Protein AF-A0A916NMY4-F1 (afdb_monomer)

Radius of gyration: 13.44 Å; Cα contacts (8 Å, |Δi|>4): 29; chains: 1; bounding box: 27×27×35 Å

Secondary structure (DSSP, 8-state):
---------STTSSHHHHHHHHHHHSSS-----HHHHHTT--TTPPPTTT-HHHHHHHHHHHHHHHHH--

Organism: NCBI:txid2048548

Sequence (70 aa):
MQTVYILSGPAGAGKSTTSKALVRALKNSAYISGDYVSYMHVSGRQKPWESKGELSLIWNNILSLTQTFP

Mean predicted aligned error: 2.82 Å

Solvent-accessible surface area (backbone atoms only — not comparable to full-atom values): 4685 Å² total; per-residue (Å²): 138,89,85,87,83,86,80,82,77,64,90,88,70,45,53,73,58,55,52,56,52,51,46,72,73,40,96,80,64,83,88,84,55,70,67,61,54,57,62,66,56,68,86,87,61,64,56,56,93,78,27,74,66,47,39,49,51,39,51,51,51,52,51,53,52,68,74,66,61,124

Nearest PDB structures (foldseek):
  2bdt-assembly1_A-2  TM=9.955E-01  e=5.590E-04  Halalkalibacterium halodurans C-125

Structure (mmCIF, N/CA/C/O backbone):
data_AF-A0A916NMY4-F1
#
_entry.id   AF-A0A916NMY4-F1
#
loop_
_atom_site.group_PDB
_atom_site.id
_atom_site.type_symbol
_atom_site.label_atom_id
_atom_site.label_alt_id
_atom_site.label_comp_id
_atom_site.label_asym_id
_atom_site.label_entity_id
_atom_site.label_seq_id
_atom_site.pdbx_PDB_ins_code
_atom_site.Cartn_x
_atom_site.Cartn_y
_atom_site.Cartn_z
_atom_site.occupancy
_atom_site.B_iso_or_equiv
_atom_site.auth_seq_id
_atom_site.auth_comp_id
_atom_site.auth_asym_id
_atom_site.auth_atom_id
_atom_site.pdbx_PDB_model_num
ATOM 1 N N . MET A 1 1 ? -7.418 12.711 16.284 1.00 78.62 1 MET A N 1
ATOM 2 C CA . MET A 1 1 ? -6.019 12.566 15.833 1.00 78.62 1 MET A CA 1
ATOM 3 C C . MET A 1 1 ? -5.962 11.344 14.936 1.00 78.62 1 MET A C 1
ATOM 5 O O . MET A 1 1 ? -6.483 10.314 15.343 1.00 78.62 1 MET A O 1
ATOM 9 N N . GLN A 1 2 ? -5.429 11.475 13.723 1.00 88.31 2 GLN A N 1
ATOM 10 C CA . GLN A 1 2 ? -5.282 10.356 12.787 1.00 88.31 2 GLN A CA 1
ATOM 11 C C . GLN A 1 2 ? -3.932 9.668 13.017 1.00 88.31 2 GLN A C 1
ATOM 13 O O . GLN A 1 2 ? -2.948 10.321 13.370 1.00 88.31 2 GLN A O 1
ATOM 18 N N . THR A 1 3 ? -3.886 8.348 12.849 1.00 94.12 3 THR A N 1
ATOM 19 C CA . THR A 1 3 ? -2.669 7.547 13.034 1.00 94.12 3 THR A CA 1
ATOM 20 C C . THR A 1 3 ? -2.432 6.698 11.798 1.00 94.12 3 THR A C 1
ATOM 22 O O . THR A 1 3 ? -3.322 5.972 11.362 1.00 94.12 3 THR A O 1
ATOM 25 N N . VAL A 1 4 ? -1.221 6.776 11.248 1.00 95.69 4 VAL A N 1
ATOM 26 C CA . VAL A 1 4 ? -0.801 5.976 10.095 1.00 95.69 4 VAL A CA 1
ATOM 27 C C . VAL A 1 4 ? 0.116 4.861 10.580 1.00 95.69 4 VAL A C 1
ATOM 29 O O . VAL A 1 4 ? 1.170 5.120 11.157 1.00 95.69 4 VAL A O 1
ATOM 32 N N . TYR A 1 5 ? -0.278 3.615 10.321 1.00 96.62 5 TYR A N 1
ATOM 33 C CA . TYR A 1 5 ? 0.534 2.433 10.600 1.00 96.62 5 TYR A CA 1
ATOM 34 C C . TYR A 1 5 ? 1.169 1.928 9.303 1.00 96.62 5 TYR A C 1
ATOM 36 O O . TYR A 1 5 ? 0.466 1.487 8.394 1.00 96.62 5 TYR A O 1
ATOM 44 N N . ILE A 1 6 ?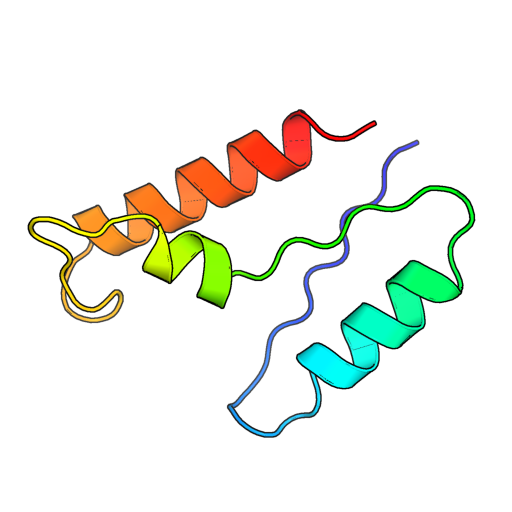 2.501 1.953 9.221 1.00 97.19 6 ILE A N 1
ATOM 45 C CA . ILE A 1 6 ? 3.250 1.411 8.080 1.00 97.19 6 ILE A CA 1
ATOM 46 C C . ILE A 1 6 ? 3.755 0.016 8.448 1.00 97.19 6 ILE A C 1
ATOM 48 O O . ILE A 1 6 ? 4.667 -0.129 9.257 1.00 97.19 6 ILE A O 1
ATOM 52 N N . LEU A 1 7 ? 3.166 -1.019 7.846 1.00 97.19 7 LEU A N 1
ATOM 53 C CA . LEU A 1 7 ? 3.588 -2.407 8.039 1.00 97.19 7 LEU A CA 1
ATOM 54 C C . LEU A 1 7 ? 4.436 -2.861 6.846 1.00 97.19 7 LEU A C 1
ATOM 56 O O . LEU A 1 7 ? 3.910 -3.166 5.775 1.00 97.19 7 LEU A O 1
ATOM 60 N N . SER A 1 8 ? 5.752 -2.927 7.042 1.00 96.12 8 SER A N 1
ATOM 61 C CA . SER A 1 8 ? 6.737 -3.346 6.039 1.00 96.12 8 SER A CA 1
ATOM 62 C C . SER A 1 8 ? 7.513 -4.593 6.489 1.00 96.12 8 SER A C 1
ATOM 64 O O . SER A 1 8 ? 7.375 -5.058 7.618 1.00 96.12 8 SER A O 1
ATOM 66 N N . GLY A 1 9 ? 8.274 -5.197 5.573 1.00 96.38 9 GLY A N 1
ATOM 67 C CA . GLY A 1 9 ? 9.033 -6.425 5.827 1.00 96.38 9 GLY A CA 1
ATOM 68 C C . GLY A 1 9 ? 9.102 -7.370 4.618 1.00 96.38 9 GLY A C 1
ATOM 69 O O . GLY A 1 9 ? 8.414 -7.139 3.615 1.00 96.38 9 GLY A O 1
ATOM 70 N N . PRO A 1 10 ? 9.894 -8.454 4.697 1.00 96.50 10 PRO A N 1
ATOM 71 C CA . PRO A 1 10 ? 10.083 -9.407 3.600 1.00 96.50 10 PRO A CA 1
ATOM 72 C C . PRO A 1 10 ? 8.788 -10.084 3.126 1.00 96.50 10 PRO A C 1
ATOM 74 O O . PRO A 1 10 ? 7.768 -10.108 3.829 1.00 96.50 10 PRO A O 1
ATOM 77 N N . ALA A 1 11 ? 8.801 -10.644 1.914 1.00 94.00 11 ALA A N 1
ATOM 78 C CA . ALA A 1 11 ? 7.724 -11.517 1.445 1.00 94.00 11 ALA A CA 1
ATOM 79 C C . ALA A 1 11 ? 7.549 -12.702 2.415 1.00 94.00 11 ALA A C 1
ATOM 81 O O . ALA A 1 11 ? 8.523 -13.224 2.943 1.00 94.00 11 ALA A O 1
ATOM 82 N N . GLY A 1 12 ? 6.303 -13.078 2.712 1.00 95.94 12 GLY A N 1
ATOM 83 C CA . GLY A 1 12 ? 6.006 -14.142 3.680 1.00 95.94 12 GLY A CA 1
ATOM 84 C C . GLY A 1 12 ? 6.048 -13.737 5.162 1.00 95.94 12 GLY A C 1
ATOM 85 O O . GLY A 1 12 ? 5.523 -14.477 5.983 1.00 95.94 12 GLY A O 1
ATOM 86 N N . ALA A 1 13 ? 6.532 -12.541 5.526 1.00 97.00 13 ALA A N 1
ATOM 87 C CA . ALA A 1 13 ? 6.616 -12.088 6.928 1.00 97.00 13 ALA A CA 1
ATOM 88 C C . ALA A 1 13 ? 5.259 -11.816 7.626 1.00 97.00 13 ALA A C 1
ATOM 90 O O . ALA A 1 13 ? 5.220 -11.260 8.718 1.00 97.00 13 ALA A O 1
ATOM 91 N N . GLY A 1 14 ? 4.126 -12.135 6.990 1.00 96.81 14 GLY A N 1
ATOM 92 C CA . GLY A 1 14 ? 2.797 -11.981 7.593 1.00 96.81 14 GLY A CA 1
ATOM 93 C C . GLY A 1 14 ? 2.181 -10.577 7.530 1.00 96.81 14 GLY A C 1
ATOM 94 O O . GLY A 1 14 ? 1.111 -10.372 8.094 1.00 96.81 14 GLY A O 1
ATOM 95 N N . LYS A 1 15 ? 2.774 -9.619 6.800 1.00 97.31 15 LYS A N 1
ATOM 96 C CA . LYS A 1 15 ? 2.276 -8.226 6.682 1.00 97.31 15 LYS A CA 1
ATOM 97 C C . LYS A 1 15 ? 0.776 -8.128 6.378 1.00 97.31 15 LYS A C 1
ATOM 99 O O . LYS A 1 15 ? 0.048 -7.391 7.042 1.00 97.31 15 LYS A O 1
ATOM 104 N N . SER A 1 16 ? 0.302 -8.880 5.382 1.00 96.56 16 SER A N 1
ATOM 105 C CA . SER A 1 16 ? -1.107 -8.885 4.969 1.00 96.56 16 SER A CA 1
ATOM 106 C C . SER A 1 16 ? -2.021 -9.495 6.033 1.00 96.56 16 SER A C 1
ATOM 108 O O . SER A 1 16 ? -3.160 -9.067 6.176 1.00 96.56 16 SER A O 1
ATOM 110 N N . THR A 1 17 ? -1.532 -10.473 6.795 1.00 98.06 17 THR A N 1
ATOM 111 C CA . THR A 1 17 ? -2.273 -11.082 7.905 1.00 98.06 17 THR A CA 1
ATOM 112 C C . THR A 1 17 ? -2.406 -10.091 9.057 1.00 98.06 17 THR A C 1
ATOM 114 O O . THR A 1 17 ? -3.521 -9.805 9.493 1.00 98.06 17 THR A O 1
ATOM 117 N N . THR A 1 18 ? -1.290 -9.499 9.488 1.00 98.31 18 THR A N 1
ATOM 118 C CA . THR A 1 18 ? -1.248 -8.548 10.607 1.00 98.31 18 THR A CA 1
ATOM 119 C C . THR A 1 18 ? -2.043 -7.278 10.310 1.00 98.31 18 THR A C 1
ATOM 121 O O . THR A 1 18 ? -2.850 -6.858 11.133 1.00 98.31 18 THR A O 1
ATOM 124 N N . SER A 1 19 ? -1.893 -6.692 9.117 1.00 97.69 19 SER A N 1
ATOM 125 C CA . SER A 1 19 ? -2.645 -5.484 8.730 1.00 97.69 19 SER A CA 1
ATOM 126 C C . SER A 1 19 ? -4.158 -5.718 8.682 1.00 97.69 19 SER A C 1
ATOM 128 O O . SER A 1 19 ? -4.919 -4.902 9.198 1.00 97.69 19 SER A O 1
ATOM 130 N N . LYS A 1 20 ? -4.614 -6.856 8.137 1.00 97.69 20 LYS A N 1
ATOM 131 C CA . LYS A 1 20 ? -6.042 -7.216 8.118 1.00 97.69 20 LYS A CA 1
ATOM 132 C C . LYS A 1 20 ? -6.604 -7.473 9.517 1.00 97.69 20 LYS A C 1
ATOM 134 O O . LYS A 1 20 ? -7.780 -7.205 9.747 1.00 97.69 20 LYS A O 1
ATOM 139 N N . ALA A 1 21 ? -5.806 -8.020 10.433 1.00 98.19 21 ALA A N 1
ATOM 140 C CA . ALA A 1 21 ? -6.210 -8.178 11.828 1.00 98.19 21 ALA A CA 1
ATOM 141 C C . ALA A 1 21 ? -6.325 -6.813 12.528 1.00 98.19 21 ALA A C 1
ATOM 143 O O . ALA A 1 21 ? -7.341 -6.543 13.163 1.00 98.19 21 ALA A O 1
ATOM 144 N N . LEU A 1 22 ? -5.339 -5.929 12.335 1.00 97.56 22 LEU A N 1
ATOM 145 C CA . LEU A 1 22 ? -5.320 -4.580 12.907 1.00 97.56 22 LEU A CA 1
ATOM 146 C C . LEU A 1 22 ? -6.535 -3.750 12.470 1.00 97.56 22 LEU A C 1
ATOM 148 O O . LEU A 1 22 ? -7.238 -3.206 13.313 1.00 97.56 22 LEU A O 1
ATOM 152 N N . VAL A 1 23 ? -6.824 -3.702 11.168 1.00 96.06 23 VAL A N 1
ATOM 153 C CA . VAL A 1 23 ? -7.947 -2.920 10.615 1.00 96.06 23 VAL A CA 1
ATOM 154 C C . VAL A 1 23 ? -9.296 -3.389 11.168 1.00 96.06 23 VAL A C 1
ATOM 156 O O . VAL A 1 23 ? -10.166 -2.571 11.435 1.00 96.06 23 VAL A O 1
ATOM 159 N N . ARG A 1 24 ? -9.469 -4.695 11.412 1.00 96.69 24 ARG A N 1
ATOM 160 C CA . ARG A 1 24 ? -10.696 -5.236 12.029 1.00 96.69 24 ARG A CA 1
ATOM 161 C C . ARG A 1 24 ? -10.816 -4.936 13.522 1.00 96.69 24 ARG A C 1
ATOM 163 O O . ARG A 1 24 ? -11.926 -4.940 14.041 1.00 96.69 24 ARG A O 1
ATOM 170 N N . ALA A 1 25 ? -9.697 -4.722 14.211 1.00 97.38 25 ALA A N 1
ATOM 171 C CA . ALA A 1 25 ? -9.679 -4.388 15.632 1.00 97.38 25 ALA A CA 1
ATOM 172 C C . ALA A 1 25 ? -9.915 -2.888 15.894 1.00 97.38 25 ALA A C 1
ATOM 174 O O . ALA A 1 25 ? -10.285 -2.506 17.003 1.00 97.38 25 ALA A O 1
ATOM 175 N N . LEU A 1 26 ? -9.702 -2.030 14.891 1.00 95.44 26 LEU A N 1
ATOM 176 C CA . LEU A 1 26 ? -9.898 -0.586 14.987 1.00 95.44 26 LEU A CA 1
ATOM 177 C C . LEU A 1 26 ? -11.320 -0.192 14.569 1.00 95.44 26 LEU A C 1
ATOM 179 O O . LEU A 1 26 ? -11.825 -0.638 13.544 1.00 95.44 26 LEU A O 1
ATOM 183 N N . LYS A 1 27 ? -11.949 0.705 15.340 1.00 93.06 27 LYS A N 1
ATOM 184 C CA . LYS A 1 27 ? -13.337 1.146 15.114 1.00 93.06 27 LYS A CA 1
ATOM 185 C C . LYS A 1 27 ? -13.532 1.870 13.774 1.00 93.06 27 LYS A C 1
ATOM 187 O O . LYS A 1 27 ? -14.481 1.571 13.064 1.00 93.06 27 LYS A O 1
ATOM 192 N N . ASN A 1 28 ? -12.635 2.802 13.449 1.00 92.69 28 ASN A N 1
ATOM 193 C CA . ASN A 1 28 ? -12.629 3.568 12.202 1.00 92.69 28 ASN A CA 1
ATOM 194 C C . ASN A 1 28 ? -11.222 3.470 11.615 1.00 92.69 28 ASN A C 1
ATOM 196 O O . ASN A 1 28 ? -1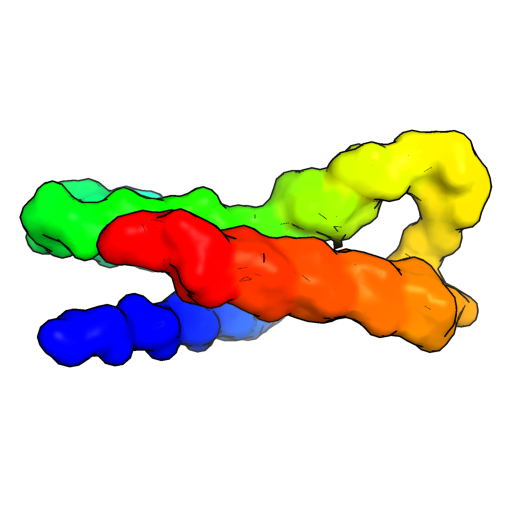0.283 4.035 12.176 1.00 92.69 28 ASN A O 1
ATOM 200 N N . SER A 1 29 ? -11.053 2.696 10.548 1.00 94.75 29 SER A N 1
ATOM 201 C CA . SER A 1 29 ? -9.752 2.541 9.903 1.00 94.75 29 SER A CA 1
ATOM 202 C C . SER A 1 29 ? -9.891 2.221 8.419 1.00 94.75 29 SER A C 1
ATOM 204 O O . SER A 1 29 ? -10.917 1.707 7.972 1.00 94.75 29 SER A O 1
ATOM 206 N N . ALA A 1 30 ? -8.837 2.520 7.662 1.00 95.44 30 ALA A N 1
ATOM 207 C CA . ALA A 1 30 ? -8.708 2.184 6.252 1.00 95.44 30 ALA A CA 1
ATOM 208 C C . ALA A 1 30 ? -7.501 1.262 6.037 1.00 95.44 30 ALA A C 1
ATOM 210 O O . ALA A 1 30 ? -6.485 1.361 6.727 1.00 95.44 30 ALA A O 1
ATOM 211 N N . TYR A 1 31 ? -7.612 0.365 5.056 1.00 96.50 31 TYR A N 1
ATOM 212 C CA . TYR A 1 31 ? -6.537 -0.535 4.649 1.00 96.50 31 TYR A CA 1
ATOM 213 C C . TYR A 1 31 ? -6.007 -0.138 3.272 1.00 96.50 31 TYR A C 1
ATOM 215 O O . TYR A 1 31 ? -6.741 -0.203 2.287 1.00 96.50 31 TYR A O 1
ATOM 223 N N . ILE A 1 32 ? -4.720 0.208 3.194 1.00 97.38 32 ILE A N 1
ATOM 224 C CA . ILE A 1 32 ? -4.026 0.484 1.933 1.00 97.38 32 ILE A CA 1
ATOM 225 C C . ILE A 1 32 ? -2.974 -0.605 1.716 1.00 97.38 32 ILE A C 1
ATOM 227 O O . ILE A 1 32 ? -2.044 -0.757 2.506 1.00 97.38 32 ILE A O 1
ATOM 231 N N . SER A 1 33 ? -3.119 -1.367 0.632 1.00 97.44 33 SER A N 1
ATOM 232 C CA . SER A 1 33 ? -2.114 -2.337 0.191 1.00 97.44 33 SER A CA 1
ATOM 233 C C . SER A 1 33 ? -1.205 -1.704 -0.856 1.00 97.44 33 SER A C 1
ATOM 235 O O . SER A 1 33 ? -1.674 -1.327 -1.931 1.00 97.44 33 SER A O 1
ATOM 237 N N . GLY A 1 34 ? 0.098 -1.636 -0.570 1.00 96.25 34 GLY A N 1
ATOM 238 C CA . GLY A 1 34 ? 1.092 -1.149 -1.531 1.00 96.25 34 GLY A CA 1
ATOM 239 C C . GLY A 1 34 ? 1.127 -1.980 -2.817 1.00 96.25 34 GLY A C 1
ATOM 240 O O . GLY A 1 34 ? 1.291 -1.420 -3.897 1.00 96.25 34 GLY A O 1
ATOM 241 N N . ASP A 1 35 ? 0.871 -3.290 -2.719 1.00 95.31 35 ASP A N 1
ATOM 242 C CA . ASP A 1 35 ? 0.790 -4.169 -3.889 1.00 95.31 35 ASP A CA 1
ATOM 243 C C . ASP A 1 35 ? -0.403 -3.788 -4.772 1.00 95.31 35 ASP A C 1
ATOM 245 O O . ASP A 1 35 ? -0.251 -3.651 -5.982 1.00 95.31 35 ASP A O 1
ATOM 249 N N . TYR A 1 36 ? -1.581 -3.543 -4.184 1.00 96.94 36 TYR A N 1
ATOM 250 C CA . TYR A 1 36 ? -2.756 -3.148 -4.967 1.00 96.94 36 TYR A CA 1
ATOM 251 C C . TYR A 1 36 ? -2.550 -1.811 -5.665 1.00 96.94 36 TYR A C 1
ATOM 253 O O . TYR A 1 36 ? -2.861 -1.717 -6.847 1.00 96.94 36 TYR A O 1
ATOM 261 N N . VAL A 1 37 ? -1.963 -0.819 -4.990 1.00 97.12 37 VAL A N 1
ATOM 262 C CA . VAL A 1 37 ? -1.625 0.463 -5.629 1.00 97.12 37 VAL A CA 1
ATOM 263 C C . VAL A 1 37 ? -0.584 0.269 -6.737 1.00 97.12 37 VAL A C 1
ATOM 265 O O . VAL A 1 37 ? -0.736 0.834 -7.817 1.00 97.12 37 VAL A O 1
ATOM 268 N N . SER A 1 38 ? 0.428 -0.582 -6.527 1.00 95.62 38 SER A N 1
ATOM 269 C CA . SER A 1 38 ? 1.436 -0.897 -7.551 1.00 95.62 38 SER A CA 1
ATOM 270 C C . SER A 1 38 ? 0.846 -1.513 -8.820 1.00 95.62 38 SER A C 1
ATOM 272 O O . SER A 1 38 ? 1.386 -1.297 -9.904 1.00 95.62 38 SER A O 1
ATOM 274 N N . TYR A 1 39 ? -0.238 -2.280 -8.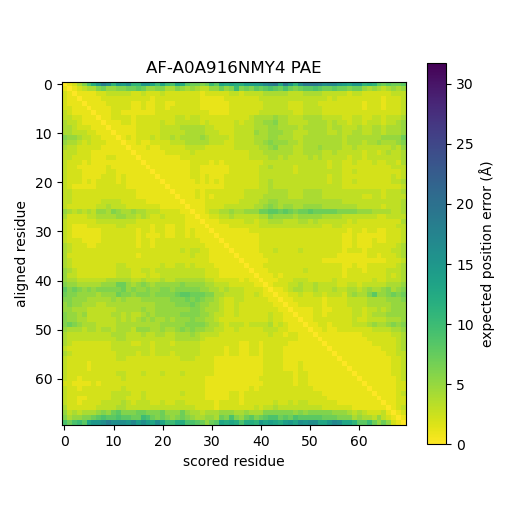702 1.00 95.50 39 TYR A N 1
ATOM 275 C CA . TYR A 1 39 ? -0.907 -2.908 -9.843 1.00 95.50 39 TYR A CA 1
ATOM 276 C C . TYR A 1 39 ? -1.956 -2.014 -10.524 1.00 95.50 39 TYR A C 1
ATOM 278 O O . TYR A 1 39 ? -2.495 -2.417 -11.551 1.00 95.50 39 TYR A O 1
ATOM 286 N N . MET A 1 40 ? -2.247 -0.813 -10.002 1.00 96.19 40 MET A N 1
ATOM 287 C CA . MET A 1 40 ? -3.220 0.104 -10.623 1.00 96.19 40 MET A CA 1
ATOM 288 C C . MET A 1 40 ? -2.710 0.724 -11.927 1.00 9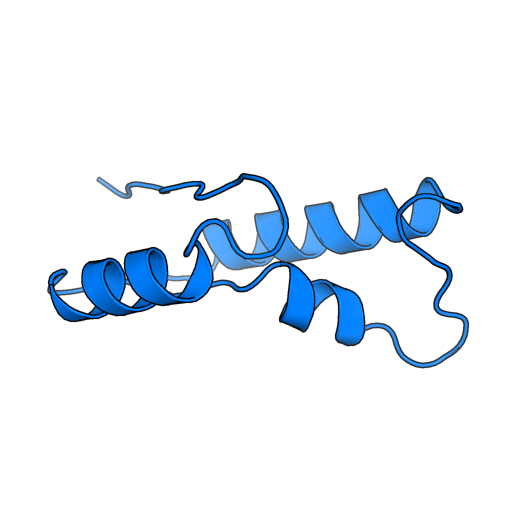6.19 40 MET A C 1
ATOM 290 O O . MET A 1 40 ? -3.505 1.035 -12.812 1.00 96.19 40 MET A O 1
ATOM 294 N N . HIS A 1 41 ? -1.398 0.912 -12.068 1.00 95.50 41 HIS A N 1
ATOM 295 C CA . HIS A 1 41 ? -0.805 1.326 -13.334 1.00 95.50 41 HIS A CA 1
ATOM 296 C C . HIS A 1 41 ? -0.772 0.115 -14.276 1.00 95.50 41 HIS A C 1
ATOM 298 O O . HIS A 1 41 ? -0.098 -0.868 -13.992 1.00 95.50 41 HIS A O 1
ATOM 304 N N . VAL A 1 42 ? -1.533 0.139 -15.372 1.00 92.94 42 VAL A N 1
ATOM 305 C CA . VAL A 1 42 ? -1.656 -1.028 -16.270 1.00 92.94 42 VAL A CA 1
ATOM 306 C C . VAL A 1 42 ? -0.818 -0.853 -17.535 1.00 92.94 42 VAL A C 1
ATOM 308 O O . VAL A 1 42 ? 0.051 -1.670 -17.831 1.00 92.94 42 VAL A O 1
ATOM 311 N N . SER A 1 43 ? -1.052 0.222 -18.286 1.00 94.31 43 SER A N 1
ATOM 312 C CA . SER A 1 43 ? -0.366 0.465 -19.557 1.00 94.31 43 SER A CA 1
ATOM 313 C C . SER A 1 43 ? 0.991 1.123 -19.333 1.00 94.31 43 SER A C 1
ATOM 315 O O . SER A 1 43 ? 1.041 2.252 -18.867 1.00 94.31 43 SER A O 1
ATOM 317 N N . GLY A 1 44 ? 2.082 0.455 -19.719 1.00 93.19 44 GLY A N 1
ATOM 318 C CA . GLY A 1 44 ? 3.440 1.000 -19.582 1.00 93.19 44 GLY A CA 1
ATOM 319 C C . GLY A 1 44 ? 4.065 0.813 -18.196 1.00 93.19 44 GLY A C 1
ATOM 320 O O . GLY A 1 44 ? 5.118 1.394 -17.925 1.00 93.19 44 GLY A O 1
ATOM 321 N N . ARG A 1 45 ? 3.453 -0.014 -17.336 1.00 93.50 45 ARG A N 1
ATOM 322 C CA . ARG A 1 45 ? 3.976 -0.329 -16.003 1.00 93.50 45 ARG A CA 1
ATOM 323 C C . ARG A 1 45 ? 5.375 -0.925 -16.085 1.00 93.50 45 ARG A C 1
ATOM 325 O O . ARG A 1 45 ? 5.598 -1.937 -16.753 1.00 93.50 45 ARG A O 1
ATOM 332 N N . GLN A 1 46 ? 6.292 -0.338 -15.327 1.00 94.94 46 GLN A N 1
ATOM 333 C CA . GLN A 1 46 ? 7.624 -0.893 -15.102 1.00 94.94 46 GLN A CA 1
ATOM 334 C C . GLN A 1 46 ? 7.682 -1.580 -13.735 1.00 94.94 46 GLN A C 1
ATOM 336 O O . GLN A 1 46 ? 6.802 -1.409 -12.891 1.00 94.94 46 GLN A O 1
ATOM 341 N N . LYS A 1 47 ? 8.710 -2.396 -13.483 1.00 93.56 47 LYS A N 1
ATOM 342 C CA . LYS A 1 47 ? 8.908 -2.924 -12.129 1.00 93.56 47 LYS A CA 1
ATOM 343 C C . LYS A 1 47 ? 9.354 -1.782 -11.204 1.00 93.56 47 LYS A C 1
ATOM 345 O O . LYS A 1 47 ? 10.236 -1.011 -11.590 1.00 93.56 47 LYS A O 1
ATOM 350 N N . PRO A 1 48 ? 8.837 -1.694 -9.964 1.00 93.44 48 PRO A N 1
ATOM 351 C CA . PRO A 1 48 ? 9.178 -0.595 -9.054 1.00 93.44 48 PRO A CA 1
ATOM 352 C C . PRO A 1 48 ? 10.677 -0.472 -8.740 1.00 93.44 48 PRO A C 1
ATOM 354 O O . PRO A 1 48 ? 11.167 0.623 -8.496 1.00 93.44 48 PRO A O 1
ATOM 357 N N . TRP A 1 49 ? 11.420 -1.584 -8.758 1.00 94.25 49 TRP A N 1
ATOM 358 C CA . TRP A 1 49 ? 12.872 -1.591 -8.530 1.00 94.25 49 TRP A CA 1
ATOM 359 C C . TRP A 1 49 ? 13.701 -1.270 -9.784 1.00 94.25 49 TRP A C 1
ATOM 361 O O . TRP A 1 49 ? 14.908 -1.086 -9.675 1.00 94.25 49 TRP A O 1
ATOM 371 N N . GLU A 1 50 ? 13.076 -1.192 -10.961 1.00 96.38 50 GLU A N 1
ATOM 372 C CA . GLU A 1 50 ? 13.737 -0.855 -12.232 1.00 96.38 50 GLU A CA 1
ATOM 373 C C . GLU A 1 50 ? 13.454 0.598 -12.661 1.00 96.38 50 GLU A C 1
ATOM 375 O O . GLU A 1 50 ? 14.214 1.162 -13.444 1.00 96.38 50 GLU A O 1
ATOM 380 N N . SER A 1 51 ? 12.406 1.240 -12.123 1.00 97.12 51 SER A N 1
ATOM 381 C CA . SER A 1 51 ? 11.986 2.590 -12.516 1.00 97.12 51 SER A CA 1
ATOM 382 C C . SER A 1 51 ? 11.731 3.506 -11.324 1.00 97.12 51 SER A C 1
ATOM 384 O O . SER A 1 51 ? 10.779 3.329 -10.562 1.00 97.12 51 SER A O 1
ATOM 386 N N . LYS A 1 52 ? 12.539 4.569 -11.213 1.00 97.56 52 LYS A N 1
ATOM 387 C CA . LYS A 1 52 ? 12.311 5.644 -10.232 1.00 97.56 52 LYS A CA 1
ATOM 388 C C . LYS A 1 52 ? 10.972 6.350 -10.457 1.00 97.56 52 LYS A C 1
ATOM 390 O O . LYS A 1 52 ? 10.334 6.742 -9.490 1.00 97.56 52 LYS A O 1
ATOM 395 N N . GLY A 1 53 ? 10.552 6.510 -11.715 1.00 97.50 53 GLY A N 1
ATOM 396 C CA . GLY A 1 53 ? 9.273 7.138 -12.054 1.00 97.50 53 GLY A CA 1
ATOM 397 C C . GLY A 1 53 ? 8.088 6.306 -11.569 1.00 97.50 53 GLY A C 1
ATOM 398 O O . GLY A 1 53 ? 7.190 6.841 -10.923 1.00 97.50 53 GLY A O 1
ATOM 399 N N . GLU A 1 54 ? 8.136 4.992 -11.799 1.00 97.25 54 GLU A N 1
ATOM 400 C CA . GLU A 1 54 ? 7.123 4.056 -11.298 1.00 97.25 54 GLU A CA 1
ATOM 401 C C . GLU A 1 54 ? 7.072 4.061 -9.766 1.00 97.25 54 GLU A C 1
ATOM 403 O O . GLU A 1 54 ? 6.001 4.170 -9.172 1.00 97.25 54 GLU A O 1
ATOM 408 N N . LEU A 1 55 ? 8.238 3.997 -9.115 1.00 97.69 55 LEU A N 1
ATOM 409 C CA . LEU A 1 55 ? 8.327 4.027 -7.659 1.00 97.69 55 LEU A CA 1
ATOM 410 C C . LEU A 1 55 ? 7.711 5.311 -7.083 1.00 97.69 55 LEU A C 1
ATOM 412 O O . LEU A 1 55 ? 6.921 5.240 -6.141 1.00 97.69 55 LEU A O 1
ATOM 416 N N . SER A 1 56 ? 8.030 6.469 -7.667 1.00 97.94 56 SER A N 1
ATOM 417 C CA . SER A 1 56 ? 7.459 7.758 -7.264 1.00 97.94 56 SER A CA 1
ATOM 418 C C . SER A 1 56 ? 5.947 7.813 -7.478 1.00 97.94 56 SER A C 1
ATOM 420 O O . SER A 1 56 ? 5.234 8.292 -6.601 1.00 97.94 56 SER A O 1
ATOM 422 N N . LEU A 1 57 ? 5.439 7.296 -8.601 1.00 97.75 57 LEU A N 1
ATOM 423 C CA . LEU A 1 57 ? 4.000 7.244 -8.875 1.00 97.75 57 LEU A CA 1
ATOM 424 C C . LEU A 1 57 ? 3.254 6.435 -7.805 1.00 97.75 57 LEU A C 1
ATOM 426 O O . LEU A 1 57 ? 2.246 6.8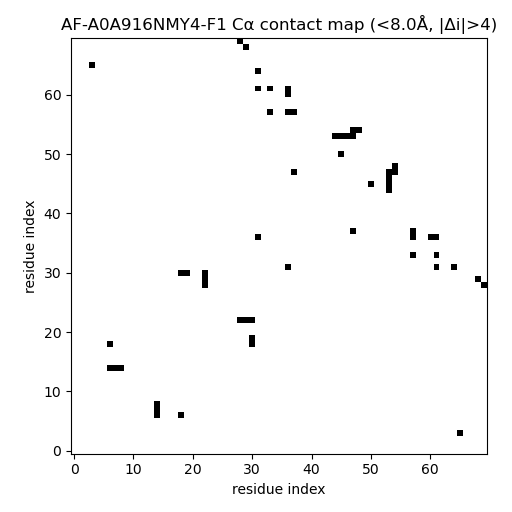97 -7.270 1.00 97.75 57 LEU A O 1
ATOM 430 N N . ILE A 1 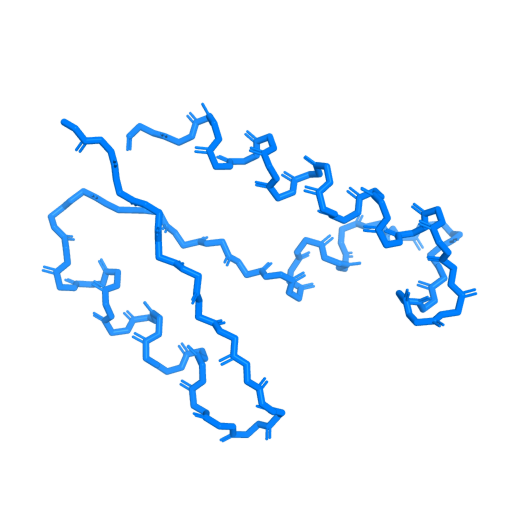58 ? 3.777 5.259 -7.450 1.00 97.75 58 ILE A N 1
ATOM 431 C CA . ILE A 1 58 ? 3.190 4.393 -6.418 1.00 97.75 58 ILE A CA 1
ATOM 432 C C . ILE A 1 58 ? 3.141 5.116 -5.069 1.00 97.75 58 I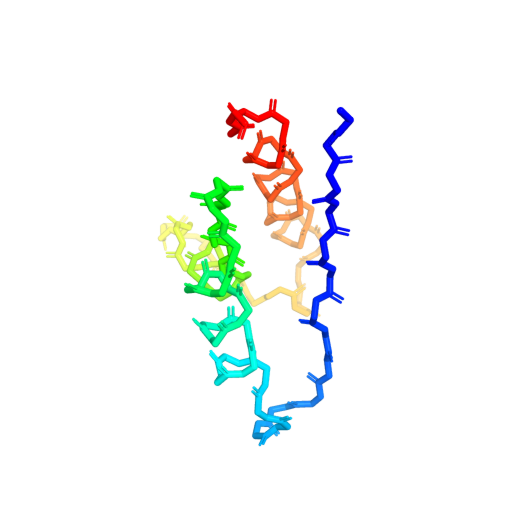LE A C 1
ATOM 434 O O . ILE A 1 58 ? 2.092 5.139 -4.424 1.00 97.75 58 ILE A O 1
ATOM 438 N N . TRP A 1 59 ? 4.249 5.730 -4.646 1.00 97.94 59 TRP A N 1
ATOM 439 C CA . TRP A 1 59 ? 4.311 6.429 -3.360 1.00 97.94 59 TRP A CA 1
ATOM 440 C C . TRP A 1 59 ? 3.450 7.689 -3.315 1.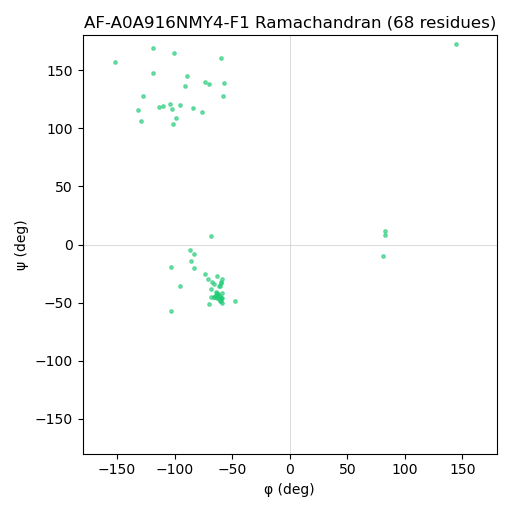00 97.94 59 TRP A C 1
ATOM 442 O O . TRP A 1 59 ? 2.796 7.921 -2.299 1.00 97.94 59 TRP A O 1
ATOM 452 N N . ASN A 1 60 ? 3.384 8.455 -4.405 1.00 98.31 60 ASN A N 1
ATOM 453 C CA . ASN A 1 60 ? 2.494 9.611 -4.503 1.00 98.31 60 ASN A CA 1
ATOM 454 C C . ASN A 1 60 ? 1.029 9.186 -4.351 1.00 98.31 60 ASN A C 1
ATOM 456 O O . ASN A 1 60 ? 0.299 9.787 -3.567 1.00 98.31 60 ASN A O 1
ATOM 460 N N . ASN A 1 61 ? 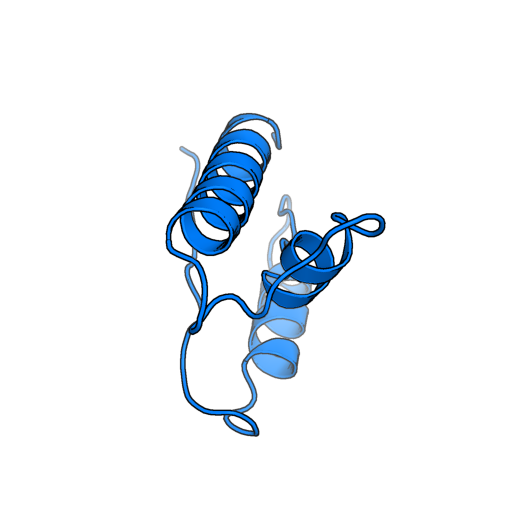0.620 8.099 -5.011 1.00 97.94 61 ASN A N 1
ATOM 461 C CA . ASN A 1 61 ? -0.734 7.563 -4.874 1.00 97.94 61 ASN A CA 1
ATOM 462 C C . ASN A 1 61 ? -1.022 7.072 -3.446 1.00 97.94 61 ASN A C 1
ATOM 464 O O . ASN A 1 61 ? -2.083 7.373 -2.901 1.00 97.94 61 ASN A O 1
ATOM 468 N N . ILE A 1 62 ? -0.086 6.356 -2.807 1.00 97.81 62 ILE A N 1
ATOM 469 C CA . ILE A 1 62 ? -0.231 5.934 -1.402 1.00 97.81 62 ILE A CA 1
ATOM 470 C C . ILE A 1 62 ? -0.386 7.157 -0.488 1.00 97.81 62 ILE A C 1
ATOM 472 O O . ILE A 1 62 ? -1.287 7.171 0.349 1.00 97.81 62 ILE A O 1
ATOM 476 N N . LEU A 1 63 ? 0.442 8.191 -0.664 1.00 97.56 63 LEU A N 1
ATOM 477 C CA . LEU A 1 63 ? 0.366 9.423 0.122 1.00 97.56 63 LEU A CA 1
ATOM 478 C C . LEU A 1 63 ? -0.996 10.109 -0.049 1.00 97.56 63 LEU A C 1
ATOM 480 O O . LEU A 1 63 ? -1.657 10.404 0.948 1.00 97.56 63 LEU A O 1
ATOM 484 N N . SER A 1 64 ? -1.461 10.286 -1.286 1.00 97.31 64 SER A N 1
ATOM 485 C CA . SER A 1 64 ? -2.778 10.872 -1.556 1.00 97.31 64 SER A CA 1
ATOM 486 C C . SER A 1 64 ? -3.913 10.069 -0.912 1.00 97.31 64 SER A C 1
ATOM 488 O O . SER A 1 64 ? -4.808 10.656 -0.304 1.00 97.31 64 SER A O 1
ATOM 490 N N . LEU A 1 65 ? -3.857 8.733 -0.963 1.00 96.19 65 LEU A N 1
ATOM 491 C CA . LEU A 1 65 ? -4.836 7.872 -0.292 1.00 96.19 65 LEU A CA 1
ATOM 492 C C . LEU A 1 65 ? -4.820 8.071 1.231 1.00 96.19 65 LEU A C 1
ATOM 494 O O . LEU A 1 65 ? -5.882 8.220 1.834 1.00 96.19 65 LEU A O 1
ATOM 498 N N . THR A 1 66 ? -3.639 8.135 1.857 1.00 95.12 66 THR A N 1
ATOM 499 C CA . THR A 1 66 ? -3.530 8.352 3.315 1.00 95.12 66 THR A CA 1
ATOM 500 C C . THR A 1 66 ? -4.075 9.704 3.774 1.00 95.12 66 THR A C 1
ATOM 502 O O . THR A 1 66 ? -4.530 9.807 4.906 1.00 95.12 66 THR A O 1
ATOM 505 N N . GLN A 1 67 ? -4.060 10.720 2.907 1.00 94.19 67 GLN A N 1
ATOM 506 C CA . GLN A 1 67 ? -4.596 12.057 3.190 1.00 94.19 67 GLN A CA 1
ATOM 507 C C . GLN A 1 67 ? -6.102 12.180 2.905 1.00 94.19 67 GLN A C 1
ATOM 509 O O . GLN A 1 67 ? -6.721 13.154 3.323 1.00 94.19 67 GLN A O 1
ATOM 514 N N . THR A 1 68 ? -6.685 11.218 2.180 1.00 91.56 68 THR A N 1
ATOM 515 C CA . THR A 1 68 ? -8.092 11.255 1.746 1.00 91.56 68 THR A CA 1
ATOM 516 C C . THR A 1 68 ? -9.022 10.503 2.696 1.00 91.56 68 THR A C 1
ATOM 518 O O . THR A 1 68 ? -10.171 10.906 2.872 1.00 91.56 68 THR A O 1
ATOM 521 N N . PHE A 1 69 ? -8.569 9.393 3.289 1.00 84.88 69 PHE A N 1
ATOM 522 C CA . PHE A 1 69 ? -9.433 8.587 4.153 1.00 84.88 69 PHE A CA 1
ATOM 523 C C . PHE A 1 69 ? -9.700 9.262 5.516 1.00 84.88 69 PHE A C 1
ATOM 525 O O . PHE A 1 69 ? -8.782 9.859 6.083 1.00 84.88 69 PHE A O 1
ATOM 532 N N . PRO A 1 70 ? -10.947 9.176 6.028 1.00 62.59 70 PRO A N 1
ATOM 533 C CA . PRO A 1 70 ? -11.380 9.849 7.255 1.00 62.59 70 PRO A CA 1
ATOM 534 C C . PRO A 1 70 ? -10.767 9.266 8.537 1.00 62.59 70 PRO A C 1
ATOM 536 O O . PRO A 1 70 ? -10.639 8.023 8.635 1.00 62.59 70 PRO A O 1
#

pLDDT: mean 95.17, std 4.97, range [62.59, 98.31]

Foldseek 3Di:
DDDDDDQDDDPPPCSVVVQVVVQVVDPFDDDDDLVVLLPPDPPPRDDLVVDPVSVVSSVVVVVVVSVPGD